Protein AF-A0A362X3S6-F1 (afdb_monomer_lite)

Structure (mmCIF, N/CA/C/O backbone):
data_AF-A0A362X3S6-F1
#
_entry.id   AF-A0A362X3S6-F1
#
loop_
_atom_site.group_PDB
_atom_site.id
_atom_site.type_symbol
_atom_site.label_atom_id
_atom_site.label_alt_id
_atom_site.label_comp_id
_atom_site.label_asym_id
_atom_site.label_entity_id
_atom_site.label_seq_id
_atom_site.pdbx_PDB_ins_code
_atom_site.Cartn_x
_atom_site.Cartn_y
_atom_site.Cartn_z
_atom_site.occupancy
_atom_site.B_iso_or_equiv
_atom_site.auth_seq_id
_atom_site.auth_comp_id
_atom_site.auth_asym_id
_atom_site.auth_atom_id
_atom_site.pdbx_PDB_model_num
ATOM 1 N N . MET A 1 1 ? -10.701 -1.958 -9.215 1.00 54.97 1 MET A N 1
ATOM 2 C CA . MET A 1 1 ? -9.711 -0.854 -9.131 1.00 54.97 1 MET A CA 1
ATOM 3 C C . MET A 1 1 ? -10.087 0.214 -8.103 1.00 54.97 1 MET A C 1
ATOM 5 O O . MET A 1 1 ? -9.200 0.610 -7.363 1.00 54.97 1 MET A O 1
ATOM 9 N N . ALA A 1 2 ? -11.352 0.655 -8.006 1.00 70.19 2 ALA A N 1
ATOM 10 C CA . ALA A 1 2 ? -11.779 1.663 -7.020 1.00 70.19 2 ALA A CA 1
ATOM 11 C C . ALA A 1 2 ? -11.696 1.180 -5.555 1.00 70.19 2 ALA A C 1
ATOM 13 O O . ALA A 1 2 ? -11.155 1.887 -4.717 1.00 70.19 2 ALA A O 1
ATOM 14 N N . ALA A 1 3 ? -12.097 -0.067 -5.275 1.00 85.75 3 ALA A N 1
ATOM 15 C CA . ALA A 1 3 ? -12.282 -0.560 -3.905 1.00 85.75 3 ALA A CA 1
ATOM 16 C C . ALA A 1 3 ? -11.059 -0.416 -2.974 1.00 85.75 3 ALA A C 1
ATOM 18 O O . ALA A 1 3 ? -11.207 0.084 -1.867 1.00 85.75 3 ALA A O 1
ATOM 19 N N . LEU A 1 4 ? -9.845 -0.797 -3.402 1.00 88.44 4 LEU A N 1
ATOM 20 C CA . LEU A 1 4 ? -8.648 -0.626 -2.559 1.00 88.44 4 LEU A CA 1
ATOM 21 C C . LEU A 1 4 ? -8.320 0.855 -2.338 1.00 88.44 4 LEU A C 1
ATOM 23 O O . LEU A 1 4 ? -7.913 1.259 -1.253 1.00 88.44 4 LEU A O 1
ATOM 27 N N . ARG A 1 5 ? -8.507 1.675 -3.373 1.00 88.19 5 ARG A N 1
AT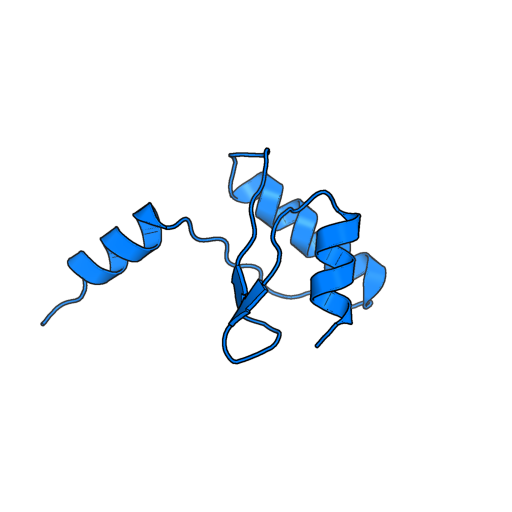OM 28 C CA . ARG A 1 5 ? -8.259 3.113 -3.305 1.00 88.19 5 ARG A CA 1
ATOM 29 C C . ARG A 1 5 ? -9.222 3.780 -2.327 1.00 88.19 5 ARG A C 1
ATOM 31 O O . ARG A 1 5 ? -8.778 4.540 -1.474 1.00 88.19 5 ARG A O 1
ATOM 38 N N . ASP A 1 6 ? -10.504 3.448 -2.432 1.00 89.50 6 ASP A N 1
ATOM 39 C CA . ASP A 1 6 ? -11.570 3.958 -1.572 1.00 89.50 6 ASP A CA 1
ATOM 40 C C . ASP A 1 6 ? -11.381 3.486 -0.128 1.00 89.50 6 ASP A C 1
ATOM 42 O O . ASP A 1 6 ? -11.479 4.287 0.798 1.00 89.50 6 ASP A O 1
ATOM 46 N N . LEU A 1 7 ? -10.997 2.219 0.071 1.00 92.69 7 LEU A N 1
ATOM 47 C CA . LEU A 1 7 ? -10.632 1.689 1.383 1.00 92.69 7 LEU A CA 1
ATOM 48 C C . LEU A 1 7 ? -9.505 2.512 2.019 1.00 92.69 7 LEU A C 1
ATOM 50 O O . LEU A 1 7 ? -9.615 2.927 3.169 1.00 92.69 7 LEU A O 1
ATOM 54 N N . LEU A 1 8 ? -8.433 2.792 1.276 1.00 92.38 8 LEU A N 1
ATOM 55 C CA . LEU A 1 8 ? -7.317 3.581 1.797 1.00 92.38 8 LEU A CA 1
ATOM 56 C C . LEU A 1 8 ? -7.722 5.036 2.077 1.00 92.38 8 LEU A C 1
ATOM 58 O O . LEU A 1 8 ? -7.324 5.583 3.105 1.00 92.38 8 LEU A O 1
ATOM 62 N N . TYR A 1 9 ? -8.559 5.646 1.235 1.00 90.56 9 TYR A N 1
ATOM 63 C CA . TYR A 1 9 ? -9.126 6.969 1.516 1.00 90.56 9 TYR A CA 1
ATOM 64 C C . TYR A 1 9 ? -9.945 6.989 2.817 1.00 90.56 9 TYR A C 1
ATOM 66 O O . TYR A 1 9 ? -9.786 7.908 3.619 1.00 90.56 9 TYR A O 1
ATOM 74 N N . ASN A 1 10 ? -10.750 5.952 3.067 1.00 91.94 10 ASN A N 1
ATOM 75 C CA . ASN A 1 10 ? -11.543 5.807 4.294 1.00 91.94 10 ASN A CA 1
ATOM 76 C C . ASN A 1 10 ? -10.685 5.571 5.550 1.00 91.94 10 ASN A C 1
ATOM 78 O O . ASN A 1 10 ? -11.162 5.756 6.666 1.00 91.94 10 ASN A O 1
ATOM 82 N N . HIS A 1 11 ? -9.418 5.187 5.379 1.00 91.25 11 HIS A N 1
ATOM 83 C CA . HIS A 1 11 ? -8.443 4.987 6.451 1.00 91.25 11 HIS A CA 1
ATOM 84 C C . HIS A 1 11 ? -7.431 6.143 6.567 1.00 91.25 11 HIS A C 1
ATOM 86 O O . HIS A 1 11 ? -6.286 5.930 6.977 1.00 91.25 11 HIS A O 1
ATOM 92 N N . ASP A 1 12 ? -7.850 7.371 6.246 1.00 91.44 12 ASP A N 1
ATOM 93 C CA . ASP A 1 12 ? -7.090 8.628 6.386 1.00 91.44 12 ASP A CA 1
ATOM 94 C C . ASP A 1 12 ? -5.859 8.775 5.481 1.00 91.44 12 ASP A C 1
ATOM 96 O O . ASP A 1 12 ? -5.071 9.715 5.642 1.00 91.44 12 ASP A O 1
ATOM 100 N N . PHE A 1 13 ? -5.668 7.881 4.509 1.00 92.88 13 PHE A N 1
ATOM 101 C CA . PHE A 1 13 ? -4.603 8.053 3.530 1.00 92.88 13 PHE A CA 1
ATOM 102 C C . PHE A 1 13 ? -5.008 9.104 2.493 1.00 92.88 13 PHE A C 1
ATOM 104 O O . PHE A 1 13 ? -6.136 9.145 2.004 1.00 92.88 13 PHE A O 1
ATOM 111 N N . LYS A 1 14 ? -4.069 9.988 2.146 1.00 92.12 14 LYS A N 1
ATOM 112 C CA . LYS A 1 14 ? -4.319 11.128 1.253 1.00 92.12 14 LYS A CA 1
ATOM 113 C C . LYS A 1 14 ? -3.673 10.912 -0.107 1.00 92.12 14 LYS A C 1
ATOM 115 O O . LYS A 1 14 ? -2.660 10.228 -0.221 1.00 92.12 14 LYS A O 1
ATOM 120 N N . LYS A 1 15 ? -4.229 11.562 -1.138 1.00 91.75 15 LYS A N 1
ATOM 121 C CA . LYS A 1 15 ? -3.723 11.517 -2.525 1.00 91.75 15 LYS A CA 1
ATOM 122 C C . LYS A 1 15 ? -3.431 10.075 -2.988 1.00 91.75 15 LYS A C 1
ATOM 124 O O . LYS A 1 15 ? -2.349 9.804 -3.500 1.00 91.75 15 LYS A O 1
ATOM 129 N N . VAL A 1 16 ? -4.370 9.158 -2.750 1.00 91.00 16 VAL A N 1
ATOM 130 C CA . VAL A 1 16 ? -4.207 7.734 -3.066 1.00 91.00 16 VAL A CA 1
ATOM 131 C C . VAL A 1 16 ? -4.342 7.528 -4.578 1.00 91.00 16 VAL A C 1
ATOM 133 O O . VAL A 1 16 ? -5.367 7.861 -5.175 1.00 91.00 16 VAL A O 1
ATOM 136 N N . GLN A 1 17 ? -3.310 6.973 -5.205 1.00 89.19 17 GLN A N 1
ATOM 137 C CA . GLN A 1 17 ? -3.224 6.726 -6.643 1.00 89.19 17 GLN A CA 1
ATOM 138 C C . GLN A 1 17 ? -2.744 5.300 -6.904 1.00 89.19 17 GLN A C 1
ATOM 140 O O . GLN A 1 17 ? -1.850 4.810 -6.225 1.00 89.19 17 GLN A O 1
ATOM 145 N N . THR A 1 18 ? -3.321 4.632 -7.896 1.00 86.38 18 THR A N 1
ATOM 146 C CA . THR A 1 18 ? -2.898 3.294 -8.334 1.00 86.38 18 THR A CA 1
ATOM 147 C C . THR A 1 18 ? -1.934 3.413 -9.511 1.00 86.38 18 THR A C 1
ATOM 149 O O . THR A 1 18 ? -2.188 4.212 -10.414 1.00 86.38 18 THR A O 1
ATOM 152 N N . TYR A 1 19 ? -0.872 2.610 -9.537 1.00 77.75 19 TYR A N 1
ATOM 153 C CA . TYR A 1 19 ? 0.137 2.615 -10.598 1.00 77.75 19 TYR A CA 1
ATOM 154 C C . TYR A 1 19 ? 0.139 1.286 -11.367 1.00 77.75 19 TYR A C 1
ATOM 156 O O . TYR A 1 19 ? 0.506 0.252 -10.817 1.00 77.75 19 TYR A O 1
ATOM 164 N N . ILE A 1 20 ? -0.240 1.324 -12.652 1.00 75.12 20 ILE A N 1
ATOM 165 C CA . ILE A 1 20 ? -0.355 0.187 -13.595 1.00 75.12 20 ILE A CA 1
ATOM 166 C C . ILE A 1 20 ? -1.420 -0.853 -13.189 1.00 75.12 20 ILE A C 1
ATOM 168 O O . ILE A 1 20 ? -2.349 -1.101 -13.953 1.00 75.12 20 ILE A O 1
ATOM 172 N N . GLN A 1 21 ? -1.326 -1.430 -11.991 1.00 72.25 21 GLN A N 1
ATOM 173 C CA . GLN A 1 21 ? -2.246 -2.431 -11.441 1.00 72.25 21 GLN A CA 1
ATOM 174 C C . GLN A 1 21 ? -2.824 -1.965 -10.098 1.00 72.25 21 GLN A C 1
ATOM 176 O O . GLN A 1 21 ? -2.298 -1.051 -9.462 1.00 72.25 21 GLN A O 1
ATOM 181 N N . SER A 1 22 ? -3.927 -2.583 -9.659 1.00 72.94 22 SER A N 1
ATOM 182 C CA . SER A 1 22 ? -4.574 -2.241 -8.384 1.00 72.94 22 SER A CA 1
ATOM 183 C C . SER A 1 22 ? -3.684 -2.476 -7.169 1.00 72.94 22 SER A C 1
ATOM 185 O O . SER A 1 22 ? -3.892 -1.813 -6.163 1.00 72.94 22 SER A O 1
ATOM 187 N N . ASP A 1 23 ? -2.699 -3.367 -7.273 1.00 81.44 23 ASP A N 1
ATOM 188 C CA . ASP A 1 23 ? -1.878 -3.792 -6.135 1.00 81.44 23 ASP A CA 1
ATOM 189 C C . ASP A 1 23 ? -0.716 -2.837 -5.835 1.00 81.44 23 ASP A C 1
ATOM 191 O O . ASP A 1 23 ? -0.123 -2.890 -4.759 1.00 81.44 23 ASP A O 1
ATOM 195 N N . ASN A 1 24 ? -0.425 -1.909 -6.751 1.00 90.12 24 ASN A N 1
ATOM 196 C CA . ASN A 1 24 ? 0.584 -0.877 -6.550 1.00 90.12 24 ASN A CA 1
ATOM 197 C C . ASN A 1 24 ? -0.100 0.455 -6.265 1.00 90.12 24 ASN A C 1
ATOM 199 O O . ASN A 1 24 ? -0.708 1.061 -7.151 1.00 90.12 24 ASN A O 1
ATOM 203 N N . VAL A 1 25 ? 0.027 0.929 -5.026 1.00 91.12 25 VAL A N 1
ATOM 204 C CA . VAL A 1 25 ? -0.620 2.160 -4.572 1.00 91.12 25 VAL A CA 1
ATOM 205 C C . VAL A 1 25 ? 0.404 3.147 -4.029 1.00 91.12 25 VAL A C 1
ATOM 207 O O . VAL A 1 25 ? 1.232 2.814 -3.184 1.00 91.12 25 VAL A O 1
ATOM 210 N N . VAL A 1 26 ? 0.300 4.391 -4.484 1.00 92.81 26 VAL A N 1
ATOM 211 C CA . VAL A 1 26 ? 1.024 5.546 -3.958 1.00 92.81 26 VAL A CA 1
ATOM 212 C C . VAL A 1 26 ? 0.052 6.374 -3.128 1.00 92.81 26 VAL A C 1
ATOM 214 O O . VAL A 1 26 ? -1.041 6.700 -3.585 1.00 92.81 26 VAL A O 1
ATOM 217 N N . PHE A 1 27 ? 0.432 6.718 -1.904 1.00 93.69 27 PHE A N 1
ATOM 218 C CA . PHE A 1 27 ? -0.392 7.506 -0.992 1.00 93.69 27 PHE A CA 1
ATOM 219 C C . PHE A 1 27 ? 0.479 8.378 -0.087 1.00 93.69 27 PHE A C 1
ATOM 221 O O . PHE A 1 27 ? 1.684 8.169 0.044 1.00 93.69 27 PHE A O 1
ATOM 228 N N . HIS A 1 28 ? -0.150 9.359 0.550 1.00 94.31 28 HIS A N 1
ATOM 229 C CA . HIS A 1 28 ? 0.432 10.167 1.614 1.00 94.31 28 HIS A CA 1
ATOM 230 C C . HIS A 1 28 ? -0.168 9.738 2.953 1.00 94.31 28 HIS A C 1
ATOM 232 O O . HIS A 1 28 ? -1.369 9.481 3.054 1.00 94.31 28 HIS A O 1
ATOM 238 N N . SER A 1 29 ? 0.671 9.690 3.980 1.00 93.19 29 SER A N 1
ATOM 239 C CA . SER A 1 29 ? 0.313 9.308 5.345 1.00 93.19 29 SER A CA 1
ATOM 240 C C . SER A 1 29 ? 0.864 10.350 6.312 1.00 93.19 29 SER A C 1
ATOM 242 O O . SER A 1 29 ? 1.952 10.872 6.083 1.00 93.19 29 SER A O 1
ATOM 244 N N . SER A 1 30 ? 0.116 10.660 7.371 1.00 90.00 30 SER A N 1
ATOM 245 C CA . SER A 1 30 ? 0.623 11.428 8.517 1.00 90.00 30 SER A CA 1
ATOM 246 C C . SER A 1 30 ? 1.434 10.562 9.482 1.00 90.00 30 SER A C 1
ATOM 248 O O . SER A 1 30 ? 2.294 11.073 10.184 1.00 90.00 30 SER A O 1
ATOM 250 N N . GLU A 1 31 ? 1.165 9.256 9.516 1.00 90.19 31 GLU A N 1
ATOM 251 C CA . GLU A 1 31 ? 1.981 8.278 10.231 1.00 90.19 31 GLU A CA 1
ATOM 252 C C . GLU A 1 31 ? 3.303 8.082 9.484 1.00 90.19 31 GLU A C 1
ATOM 254 O O . GLU A 1 31 ? 3.291 7.865 8.270 1.00 90.19 31 GLU A O 1
ATOM 259 N N . GLU A 1 32 ? 4.423 8.123 10.204 1.00 87.75 32 GLU A N 1
ATOM 260 C CA . GLU A 1 32 ? 5.770 7.988 9.632 1.00 87.75 32 GLU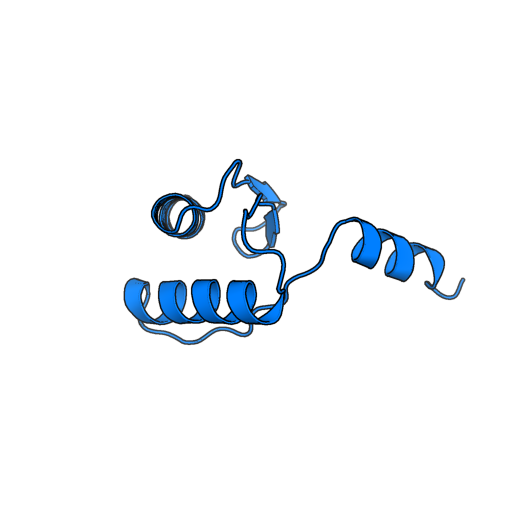 A CA 1
ATOM 261 C C . GLU A 1 32 ? 6.318 6.562 9.775 1.00 87.75 32 GLU A C 1
ATOM 263 O O . GLU A 1 32 ? 7.169 6.112 8.995 1.00 87.75 32 GLU A O 1
ATOM 268 N N . L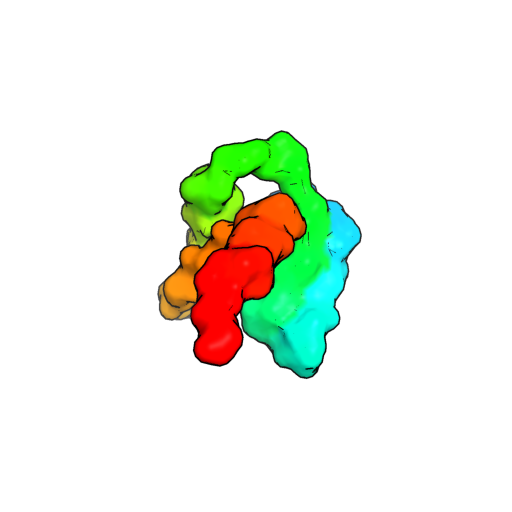YS A 1 33 ? 5.819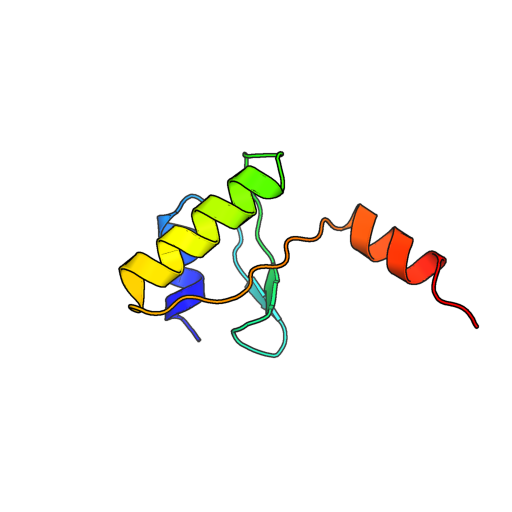 5.801 10.758 1.00 92.81 33 LYS A N 1
ATOM 269 C CA . LYS A 1 33 ? 6.331 4.465 11.036 1.00 92.81 33 LYS A CA 1
ATOM 270 C C . LYS A 1 33 ? 5.786 3.462 10.020 1.00 92.81 33 LYS A C 1
ATOM 272 O O . LYS A 1 33 ? 4.616 3.077 10.046 1.00 92.81 33 LYS A O 1
ATOM 277 N N . LYS A 1 34 ? 6.675 2.948 9.161 1.00 92.38 34 LYS A N 1
ATOM 278 C CA . LYS A 1 34 ? 6.336 1.961 8.113 1.00 92.38 34 LYS A CA 1
ATOM 279 C C . LYS A 1 34 ? 5.581 0.740 8.648 1.00 92.38 34 LYS A C 1
ATOM 281 O O . LYS A 1 34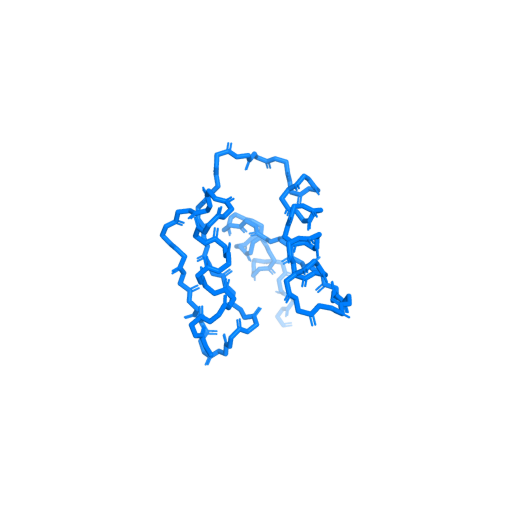 ? 4.685 0.252 7.970 1.00 92.38 34 LYS A O 1
ATOM 286 N N . SER A 1 35 ? 5.924 0.240 9.839 1.00 93.31 35 SER A N 1
ATOM 287 C CA . SER A 1 35 ? 5.231 -0.912 10.432 1.00 93.31 35 SER A CA 1
ATOM 288 C C . SER A 1 35 ? 3.814 -0.581 10.898 1.00 93.31 35 SER A C 1
ATOM 290 O O . SER A 1 35 ? 2.922 -1.401 10.701 1.00 93.31 35 SER A O 1
ATOM 292 N N . SER A 1 36 ? 3.577 0.622 11.428 1.00 93.75 36 SER A N 1
ATOM 293 C CA . SER A 1 36 ? 2.228 1.096 11.760 1.00 93.75 36 SER A CA 1
ATOM 294 C C . SER A 1 36 ? 1.365 1.205 10.503 1.00 93.75 36 SER A C 1
ATOM 296 O O . SER A 1 36 ? 0.262 0.662 10.470 1.00 93.75 36 SER A O 1
ATOM 298 N N . ILE A 1 37 ? 1.898 1.815 9.434 1.00 94.88 37 ILE A N 1
ATOM 299 C CA . ILE A 1 37 ? 1.214 1.904 8.134 1.00 94.88 37 ILE A CA 1
ATOM 300 C C . ILE A 1 37 ? 0.902 0.505 7.592 1.00 94.88 37 ILE A C 1
ATOM 302 O O . ILE A 1 37 ? -0.235 0.231 7.212 1.00 94.88 37 ILE A O 1
ATOM 306 N N . LYS A 1 38 ? 1.897 -0.393 7.587 1.00 94.81 38 LYS A N 1
ATOM 307 C CA . LYS A 1 38 ? 1.749 -1.774 7.113 1.00 94.81 38 LYS A CA 1
ATOM 308 C C . LYS A 1 38 ? 0.607 -2.486 7.839 1.00 94.81 38 LYS A C 1
ATOM 310 O O . LYS A 1 38 ? -0.259 -3.050 7.180 1.00 94.81 38 LYS A O 1
ATOM 315 N N . ASN A 1 39 ? 0.595 -2.432 9.171 1.00 94.88 39 ASN A N 1
ATOM 316 C CA . ASN A 1 39 ? -0.425 -3.096 9.982 1.00 94.88 39 ASN A CA 1
ATOM 317 C C . ASN A 1 39 ? -1.813 -2.479 9.763 1.00 94.88 39 ASN A C 1
ATOM 319 O O . ASN A 1 39 ? -2.790 -3.214 9.648 1.00 94.88 39 ASN A O 1
ATOM 323 N N . LYS A 1 40 ? -1.904 -1.145 9.640 1.00 94.81 40 LYS A N 1
ATOM 324 C CA . LYS A 1 40 ? -3.168 -0.449 9.346 1.00 94.81 40 LYS A CA 1
ATOM 325 C C . LYS A 1 40 ? -3.755 -0.918 8.012 1.00 94.81 40 LYS A C 1
ATOM 327 O O . LYS A 1 40 ? -4.925 -1.282 7.961 1.00 94.81 40 LYS A O 1
ATOM 332 N N . ILE A 1 41 ? -2.938 -0.960 6.957 1.00 94.25 41 ILE A N 1
ATOM 333 C CA . ILE A 1 41 ? -3.363 -1.395 5.617 1.00 94.25 41 ILE A CA 1
ATOM 334 C C . ILE A 1 41 ? -3.731 -2.881 5.611 1.00 94.25 41 ILE A C 1
ATOM 336 O O . ILE A 1 41 ? -4.769 -3.248 5.070 1.00 94.25 41 ILE A O 1
ATOM 340 N N . HIS A 1 42 ? -2.914 -3.724 6.242 1.00 95.25 42 HIS A N 1
ATOM 341 C CA . HIS A 1 42 ? -3.174 -5.157 6.346 1.00 95.25 42 HIS A CA 1
ATOM 342 C C . HIS A 1 42 ? -4.531 -5.439 7.003 1.00 95.25 42 HIS A C 1
ATOM 344 O O . HIS A 1 42 ? -5.366 -6.136 6.433 1.00 95.25 42 HIS A O 1
ATOM 350 N N . ASN A 1 43 ? -4.783 -4.832 8.165 1.00 95.00 43 ASN A N 1
ATOM 351 C CA . ASN A 1 43 ? -6.025 -5.034 8.907 1.00 95.00 43 ASN A CA 1
ATOM 352 C C . ASN A 1 43 ? -7.239 -4.470 8.162 1.00 95.00 43 ASN A C 1
ATOM 354 O O . ASN A 1 43 ? -8.305 -5.083 8.195 1.00 95.00 43 ASN A O 1
ATOM 358 N N . ALA A 1 44 ? -7.081 -3.336 7.472 1.00 94.19 44 ALA A N 1
ATOM 359 C CA . ALA A 1 44 ? -8.127 -2.762 6.632 1.00 94.19 44 ALA A CA 1
ATOM 360 C C . ALA A 1 44 ? -8.528 -3.721 5.504 1.00 94.19 44 ALA A C 1
ATOM 362 O O . ALA A 1 44 ? -9.714 -3.968 5.295 1.00 94.19 44 ALA A O 1
ATOM 363 N N . ILE A 1 45 ? -7.544 -4.297 4.807 1.00 93.38 45 ILE A N 1
ATOM 364 C CA . ILE A 1 45 ? -7.787 -5.235 3.706 1.00 93.38 45 ILE A CA 1
ATOM 365 C C . ILE A 1 45 ? -8.415 -6.528 4.227 1.00 93.38 45 ILE A C 1
ATOM 367 O O . ILE A 1 45 ? -9.435 -6.952 3.688 1.00 93.38 45 ILE A O 1
ATOM 371 N N . ALA A 1 46 ? -7.875 -7.101 5.306 1.00 95.12 46 ALA A N 1
ATOM 372 C CA . ALA A 1 46 ? -8.421 -8.310 5.916 1.00 95.12 46 ALA A CA 1
ATOM 373 C C . ALA A 1 46 ? -9.875 -8.117 6.368 1.00 95.12 46 ALA A C 1
ATOM 375 O O . ALA A 1 46 ? -10.728 -8.953 6.083 1.00 95.12 46 ALA A O 1
ATOM 376 N N . SER A 1 47 ? -10.179 -6.981 7.003 1.00 94.88 47 SER A N 1
ATOM 377 C CA . SER A 1 47 ? -11.531 -6.675 7.485 1.00 94.88 47 SER A CA 1
ATOM 378 C C . SER A 1 47 ? -12.520 -6.402 6.351 1.00 94.88 47 SER A C 1
ATOM 380 O O . SER A 1 47 ? -13.682 -6.781 6.452 1.00 94.88 47 SER A O 1
ATOM 382 N N . HIS A 1 48 ? -12.087 -5.723 5.283 1.00 93.94 48 HIS A N 1
ATOM 383 C CA . HIS A 1 48 ? -12.980 -5.310 4.200 1.00 93.94 48 HIS A CA 1
ATOM 384 C C . HIS A 1 48 ? -13.183 -6.396 3.138 1.00 93.94 48 HIS A C 1
ATOM 386 O O . HIS A 1 48 ? -14.285 -6.546 2.617 1.00 93.94 48 HIS A O 1
ATOM 392 N N . PHE A 1 49 ? -12.132 -7.150 2.810 1.00 91.31 49 PHE A N 1
ATOM 393 C CA . PHE A 1 49 ? -12.158 -8.138 1.733 1.00 91.31 49 PHE A CA 1
ATOM 394 C C . PHE A 1 49 ? -12.157 -9.594 2.221 1.00 91.31 49 PHE A C 1
ATOM 396 O O . PHE A 1 49 ? -12.421 -10.494 1.426 1.00 91.31 49 PHE A O 1
ATOM 403 N N . GLY A 1 50 ? -11.897 -9.842 3.509 1.00 94.88 50 GLY A N 1
ATOM 404 C CA . GLY A 1 50 ? -11.986 -11.177 4.110 1.00 94.88 50 GLY A CA 1
ATOM 405 C C . GLY A 1 50 ? -10.796 -12.096 3.823 1.00 94.88 50 GLY A C 1
ATOM 406 O O . GLY A 1 50 ? -10.913 -13.306 3.995 1.00 94.88 50 GLY A O 1
ATOM 407 N N . PHE A 1 51 ? -9.661 -11.552 3.380 1.00 91.19 51 PHE A N 1
ATOM 408 C CA . PHE A 1 51 ? -8.440 -12.317 3.123 1.00 91.19 51 PHE A CA 1
ATOM 409 C C . PHE A 1 51 ? -7.185 -11.540 3.533 1.00 91.19 51 PHE A C 1
ATOM 411 O O . PHE A 1 51 ? -7.168 -10.309 3.534 1.00 91.19 51 PHE A O 1
ATOM 418 N N . GLU A 1 52 ? -6.115 -12.265 3.858 1.00 93.00 52 GLU A N 1
ATOM 419 C CA . GLU A 1 52 ? -4.823 -11.675 4.214 1.00 93.00 52 GLU A CA 1
ATOM 420 C C . GLU A 1 52 ? -3.910 -11.553 2.993 1.00 93.00 52 GLU A C 1
ATOM 422 O O . GLU A 1 52 ? -3.856 -12.441 2.141 1.00 93.00 52 GLU A O 1
ATOM 427 N N . VAL A 1 53 ? -3.165 -10.449 2.919 1.00 90.69 53 VAL A N 1
ATOM 428 C CA . VAL A 1 53 ? -2.190 -10.199 1.852 1.00 90.69 53 VAL A CA 1
ATOM 429 C C . VAL A 1 53 ? -0.880 -9.663 2.418 1.00 90.69 53 VAL A C 1
ATOM 431 O O . VAL A 1 53 ? -0.884 -8.844 3.341 1.00 90.69 53 VAL A O 1
ATOM 434 N N . PRO A 1 54 ? 0.272 -10.054 1.853 1.00 92.81 54 PRO A N 1
ATOM 435 C CA . PRO A 1 54 ? 1.544 -9.472 2.241 1.00 92.81 54 PRO A CA 1
ATOM 436 C C . PRO A 1 54 ? 1.612 -7.999 1.815 1.00 92.81 54 PRO A C 1
ATOM 438 O O . PRO A 1 54 ? 1.497 -7.669 0.639 1.00 92.81 54 PRO A O 1
ATOM 441 N N . ILE A 1 55 ? 1.850 -7.105 2.779 1.00 93.25 55 ILE A N 1
ATOM 442 C CA . ILE A 1 55 ? 1.992 -5.663 2.528 1.00 93.25 55 ILE A CA 1
ATOM 443 C C . ILE A 1 55 ? 3.462 -5.241 2.581 1.00 93.25 55 ILE A C 1
ATOM 445 O O . ILE A 1 55 ? 4.152 -5.458 3.585 1.00 93.25 55 ILE A O 1
ATOM 449 N N . LEU A 1 56 ? 3.919 -4.568 1.521 1.00 93.94 56 LEU A N 1
ATOM 450 C CA . LEU A 1 56 ? 5.233 -3.934 1.433 1.00 93.94 56 LEU A CA 1
ATOM 451 C C . LEU A 1 56 ? 5.080 -2.414 1.327 1.00 93.94 56 LEU A C 1
ATOM 453 O O . LEU A 1 56 ? 4.543 -1.901 0.353 1.00 93.94 56 LEU A O 1
ATOM 457 N N . VAL A 1 57 ? 5.605 -1.687 2.313 1.00 94.62 57 VAL A N 1
ATOM 458 C CA . VAL A 1 57 ? 5.604 -0.217 2.316 1.00 94.62 57 VAL A CA 1
ATOM 459 C C . VAL A 1 57 ? 7.009 0.290 2.008 1.00 94.62 57 VAL A C 1
ATOM 461 O O . VAL A 1 57 ? 7.971 -0.033 2.714 1.00 94.62 57 VAL A O 1
ATOM 464 N N . LYS A 1 58 ? 7.136 1.115 0.968 1.00 94.00 58 LYS A N 1
ATOM 465 C CA . LYS A 1 58 ? 8.381 1.797 0.602 1.00 94.00 58 LYS A CA 1
ATOM 466 C C . LYS A 1 58 ? 8.177 3.307 0.626 1.00 94.00 58 LYS A C 1
ATOM 468 O O . LYS A 1 58 ? 7.098 3.804 0.332 1.00 94.00 58 LYS A O 1
ATOM 473 N N . THR A 1 59 ? 9.230 4.025 0.999 1.00 94.19 59 THR A N 1
ATOM 474 C CA . THR A 1 59 ? 9.277 5.487 0.901 1.00 94.19 59 THR A CA 1
ATOM 475 C C . THR A 1 59 ? 9.968 5.882 -0.400 1.00 94.19 59 THR A C 1
ATOM 477 O O . THR A 1 59 ? 10.795 5.104 -0.885 1.00 94.19 59 THR A O 1
ATOM 480 N N . PRO A 1 60 ? 9.714 7.089 -0.934 1.00 92.50 60 PRO A N 1
ATOM 481 C CA . PRO A 1 60 ? 10.404 7.581 -2.127 1.00 92.50 60 PRO A CA 1
ATOM 482 C C . PRO A 1 60 ? 11.930 7.507 -1.996 1.00 92.50 60 PRO A C 1
ATOM 484 O O . PRO A 1 60 ? 12.598 6.945 -2.855 1.00 92.50 60 PRO A O 1
ATOM 487 N N . MET A 1 61 ? 12.470 7.953 -0.857 1.00 93.44 61 MET A N 1
ATOM 488 C CA . MET A 1 61 ? 13.909 7.892 -0.578 1.00 93.44 61 MET A CA 1
ATOM 489 C C . MET A 1 61 ? 14.439 6.450 -0.531 1.00 93.44 61 MET A C 1
ATOM 491 O O . MET A 1 61 ? 15.523 6.168 -1.024 1.00 93.44 61 MET A O 1
ATOM 495 N N . GLY A 1 62 ? 13.652 5.515 0.014 1.00 93.69 62 GLY A N 1
ATOM 496 C CA . GLY A 1 62 ? 14.022 4.100 0.038 1.00 93.69 62 GLY A CA 1
ATOM 497 C C . GLY A 1 62 ? 14.004 3.454 -1.348 1.00 93.69 62 GLY A C 1
ATOM 498 O O . GL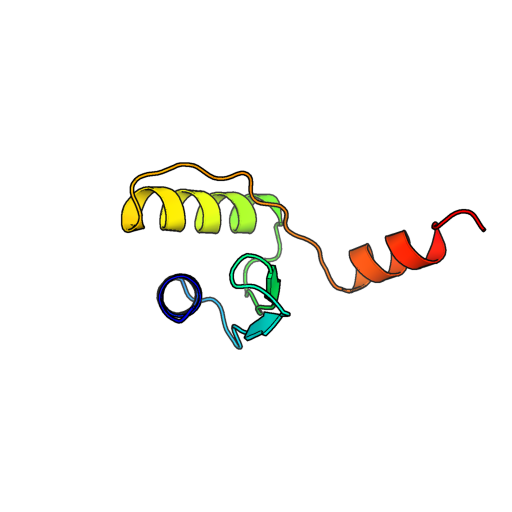Y A 1 62 ? 14.843 2.606 -1.623 1.00 93.69 62 GLY A O 1
ATOM 499 N N . LEU A 1 63 ? 13.076 3.850 -2.226 1.00 93.19 63 LEU A N 1
ATOM 500 C CA . LEU A 1 63 ? 13.070 3.409 -3.626 1.00 93.19 63 LEU A CA 1
ATOM 501 C C . LEU A 1 63 ? 14.268 3.968 -4.394 1.00 93.19 63 LEU A C 1
ATOM 503 O O . LEU A 1 63 ? 14.904 3.229 -5.136 1.00 93.19 63 LEU A O 1
ATOM 507 N N . GLN A 1 64 ? 14.602 5.242 -4.178 1.00 95.31 64 GLN A N 1
ATOM 508 C CA . GLN A 1 64 ? 15.764 5.871 -4.802 1.00 95.31 64 GLN A CA 1
ATOM 509 C C . GLN A 1 64 ? 17.073 5.200 -4.377 1.00 95.31 64 GLN A C 1
ATOM 511 O O . GLN A 1 64 ? 17.936 4.962 -5.212 1.00 95.31 64 GLN A O 1
ATOM 516 N N . GLN A 1 65 ? 17.202 4.840 -3.099 1.00 95.62 65 GLN A N 1
ATOM 517 C CA . GLN A 1 65 ? 18.360 4.090 -2.627 1.00 95.62 65 GLN A CA 1
ATOM 518 C C . GLN A 1 65 ? 18.460 2.717 -3.306 1.00 95.62 65 GLN A C 1
ATOM 520 O O . GLN A 1 65 ? 19.519 2.383 -3.818 1.00 95.62 65 GLN A O 1
ATOM 525 N N . ILE A 1 66 ? 17.356 1.963 -3.385 1.00 95.12 66 ILE A N 1
ATOM 526 C CA . ILE A 1 66 ? 17.337 0.663 -4.081 1.00 95.12 66 ILE A CA 1
ATOM 527 C C . ILE A 1 66 ? 17.782 0.819 -5.537 1.00 95.12 66 ILE A C 1
ATOM 529 O O . ILE A 1 66 ? 18.559 0.005 -6.016 1.00 95.12 66 ILE A O 1
ATOM 533 N N . TYR A 1 67 ? 17.306 1.861 -6.223 1.00 94.44 67 TYR A N 1
ATOM 534 C CA . TYR A 1 67 ? 17.703 2.153 -7.597 1.00 94.44 67 TYR A CA 1
ATOM 535 C C . TYR A 1 67 ? 19.205 2.448 -7.721 1.00 94.44 67 TYR A C 1
ATOM 537 O O . TYR A 1 67 ? 19.849 1.955 -8.638 1.00 94.44 67 TYR A O 1
ATOM 545 N N . ASN A 1 68 ? 19.774 3.221 -6.793 1.00 95.75 68 ASN A N 1
ATOM 546 C CA . ASN A 1 68 ? 21.203 3.544 -6.799 1.00 95.75 68 ASN A CA 1
ATOM 547 C C . ASN A 1 68 ? 22.089 2.331 -6.470 1.00 95.75 68 ASN A C 1
ATOM 549 O O . ASN A 1 68 ? 23.211 2.249 -6.960 1.00 95.75 68 ASN A O 1
ATOM 553 N N . ASP A 1 69 ? 21.584 1.412 -5.644 1.00 95.81 69 ASP A N 1
ATOM 554 C CA . ASP A 1 69 ? 22.279 0.190 -5.231 1.00 95.81 69 ASP A CA 1
ATOM 555 C C . ASP A 1 69 ? 22.083 -0.966 -6.236 1.00 95.81 69 ASP A C 1
ATOM 557 O O . ASP A 1 69 ? 22.605 -2.063 -6.020 1.00 95.81 69 ASP A O 1
ATOM 561 N N . CYS A 1 70 ? 21.324 -0.761 -7.324 1.00 92.69 70 CYS A N 1
ATOM 562 C CA . CYS A 1 70 ? 21.159 -1.764 -8.371 1.00 92.69 70 CYS A CA 1
ATOM 563 C C . CYS A 1 70 ? 22.527 -2.095 -8.996 1.00 92.69 70 CYS A C 1
ATOM 565 O O . CYS A 1 70 ? 23.163 -1.204 -9.561 1.00 92.69 70 CYS A O 1
ATOM 567 N N . PRO A 1 71 ? 22.989 -3.358 -8.924 1.00 88.44 71 PRO A N 1
ATOM 568 C CA . PRO A 1 71 ? 24.227 -3.752 -9.579 1.00 88.44 71 PRO A CA 1
ATOM 569 C C . PRO A 1 71 ? 24.049 -3.632 -11.096 1.00 88.44 71 PRO A C 1
ATOM 571 O O . PRO A 1 71 ? 23.047 -4.106 -11.635 1.00 88.44 71 PRO A O 1
ATOM 574 N N . ASN A 1 72 ? 25.005 -2.964 -11.746 1.00 68.62 72 ASN A N 1
ATOM 575 C CA . ASN A 1 72 ? 25.073 -2.850 -13.206 1.00 68.62 72 ASN A CA 1
ATOM 576 C C . ASN A 1 72 ? 25.255 -4.214 -13.875 1.00 68.62 72 ASN A C 1
ATOM 578 O O . ASN A 1 72 ? 26.057 -5.021 -13.348 1.00 68.62 72 ASN A O 1
#

Organism: NCBI:txid504487

InterPro domains:
  IPR012545 Protein of unknown function DUF1697 [PF08002] (1-71)
  IPR012545 Protein of unknown function DUF1697 [PTHR36439] (1-72)

Sequence (72 aa):
MAALRDLLYNHDFKKVQTYIQSDNVVFHSSEEKKSSIKNKIHNAIASHFGFEVPILVKTPMGLQQIYNDCPN

pLDDT: mean 90.27, std 7.36, range [54.97, 95.81]

Foldseek 3Di:
DVVLQVLCVVLVWAPWDADPDPLRIDTDDPDPDQVVVQVSSQVSCCVPVVDGDHDDDDDPVRVVVVVVPDDD

Secondary structure (DSSP, 8-state):
-HHHHHHHHHTT-EEEEE-SSTT-EEEE-S---HHHHHHHHHHHHHHHHSS--------HHHHHHHHHT---

Radius of gyration: 13.17 Å; chains: 1; bounding box: 38×24×25 Å